Protein AF-A0A7V4UHW8-F1 (afdb_monomer)

Nearest PDB structures (foldseek):
  8j5q-assembly1_C  TM=9.272E-01  e=3.111E-02  Mycobacterium tuberculosis H37Rv
  8xfc-assembly1_C  TM=8.268E-01  e=5.027E-02  Mycobacterium tuberculosis H37Rv

pLDDT: mean 77.44, std 8.99, range [48.88, 89.88]

Sequence (72 aa):
QAILIEASLSFLGLGVQEPVAAWGLMLRGGAEYAESAPWVALYPGIAISLAVFGFNLFGDALRDWLDPKMKV

Solvent-accessible surface area (backbone atoms only — not comparable to full-atom values): 4060 Å² total; per-residue (Å²): 113,68,69,60,54,50,30,52,32,16,41,72,68,73,40,80,61,85,89,58,94,41,54,17,42,42,34,42,56,12,57,77,33,40,91,83,42,46,65,54,24,46,56,39,53,50,51,52,50,50,50,53,50,51,54,50,52,50,49,49,53,51,45,62,74,67,53,76,78,90,74,126

Secondary structure (DSSP, 8-state):
-HHHHHHHHHHTT-SPPTTS--HHHHHHHHHHTTTT-THHHHHHHHHHHHHHHHHHHHHHHHHHHH---S--

Mean predicted aligned error: 8.71 Å

Radius of gyration: 16.77 Å; Cα contacts (8 Å, |Δi|>4): 60; chains: 1; bounding box: 53×18×39 Å

Structure (mmCIF, N/CA/C/O backbone):
data_AF-A0A7V4UHW8-F1
#
_entry.id   AF-A0A7V4UHW8-F1
#
loop_
_atom_site.group_PDB
_atom_site.id
_atom_site.type_symbol
_atom_site.label_atom_id
_atom_site.label_alt_id
_atom_site.label_comp_id
_atom_site.label_asym_id
_atom_site.label_entity_id
_atom_site.label_seq_id
_atom_site.pdbx_PDB_ins_code
_atom_site.Cartn_x
_atom_site.Cartn_y
_atom_site.Cartn_z
_atom_site.occupancy
_atom_site.B_iso_or_equiv
_atom_site.auth_seq_id
_atom_site.auth_comp_id
_atom_site.auth_asym_id
_atom_site.auth_atom_id
_atom_site.pdbx_PDB_model_num
ATOM 1 N N . GLN A 1 1 ? 5.376 5.411 -10.601 1.00 60.72 1 GLN A N 1
ATOM 2 C CA . GLN A 1 1 ? 4.811 6.544 -9.823 1.00 60.72 1 GLN A CA 1
ATOM 3 C C . GLN A 1 1 ? 3.298 6.731 -9.984 1.00 60.72 1 GLN A C 1
ATOM 5 O O . GLN A 1 1 ? 2.679 7.172 -9.025 1.00 60.72 1 GLN A O 1
ATOM 10 N N . ALA A 1 2 ? 2.681 6.359 -11.115 1.00 76.31 2 ALA A N 1
ATOM 11 C CA . ALA A 1 2 ? 1.228 6.488 -11.314 1.00 76.31 2 ALA A CA 1
ATOM 12 C C . ALA A 1 2 ? 0.370 5.804 -10.224 1.00 76.31 2 ALA A C 1
ATOM 14 O O . ALA A 1 2 ? -0.621 6.376 -9.792 1.00 76.31 2 ALA A O 1
ATOM 15 N N . ILE A 1 3 ? 0.807 4.644 -9.717 1.00 74.31 3 ILE A N 1
ATOM 16 C CA . ILE A 1 3 ? 0.105 3.870 -8.672 1.00 74.31 3 ILE A CA 1
ATOM 17 C C . ILE A 1 3 ? -0.056 4.668 -7.367 1.00 74.31 3 ILE A C 1
ATOM 19 O O . ILE A 1 3 ? -1.123 4.666 -6.765 1.00 74.31 3 ILE A O 1
ATOM 23 N N . LEU A 1 4 ? 0.982 5.393 -6.935 1.00 79.38 4 LEU A N 1
ATOM 24 C CA . LEU A 1 4 ? 0.912 6.203 -5.711 1.00 79.38 4 LEU A CA 1
ATOM 25 C C . LEU A 1 4 ? 0.004 7.423 -5.886 1.00 79.38 4 LEU A C 1
ATOM 27 O O . LEU A 1 4 ? -0.696 7.810 -4.952 1.00 79.38 4 LEU A O 1
ATOM 31 N N . ILE A 1 5 ? 0.011 8.021 -7.079 1.00 82.38 5 ILE A N 1
ATOM 32 C CA . ILE A 1 5 ? -0.823 9.182 -7.405 1.00 82.38 5 ILE A CA 1
ATOM 33 C C . ILE A 1 5 ? -2.297 8.772 -7.447 1.00 82.38 5 ILE A C 1
ATOM 35 O O . ILE A 1 5 ? -3.126 9.440 -6.840 1.00 82.38 5 ILE A O 1
ATOM 39 N N . GLU A 1 6 ? -2.617 7.651 -8.093 1.00 82.12 6 GLU A N 1
ATOM 40 C CA . GLU A 1 6 ? -3.975 7.103 -8.141 1.00 82.12 6 GLU A CA 1
ATOM 41 C C . GLU A 1 6 ? -4.470 6.705 -6.744 1.00 82.12 6 GLU A C 1
ATOM 43 O O . GLU A 1 6 ? -5.553 7.126 -6.347 1.00 82.12 6 GLU A O 1
ATOM 48 N N . ALA A 1 7 ? -3.641 6.034 -5.937 1.00 78.94 7 ALA A N 1
ATOM 49 C CA . ALA A 1 7 ? -3.975 5.725 -4.548 1.00 78.94 7 ALA A CA 1
ATOM 50 C C . ALA A 1 7 ? -4.217 6.987 -3.696 1.00 78.94 7 ALA A C 1
ATOM 52 O O . ALA A 1 7 ? -5.157 7.015 -2.905 1.00 78.94 7 ALA A O 1
ATOM 53 N N . SER A 1 8 ? -3.415 8.043 -3.878 1.00 78.19 8 SER A N 1
ATOM 54 C CA . SER A 1 8 ? -3.571 9.317 -3.157 1.00 78.19 8 SER A CA 1
ATOM 55 C C . SER A 1 8 ? -4.844 10.059 -3.571 1.00 78.19 8 SER A C 1
ATOM 57 O O . SER 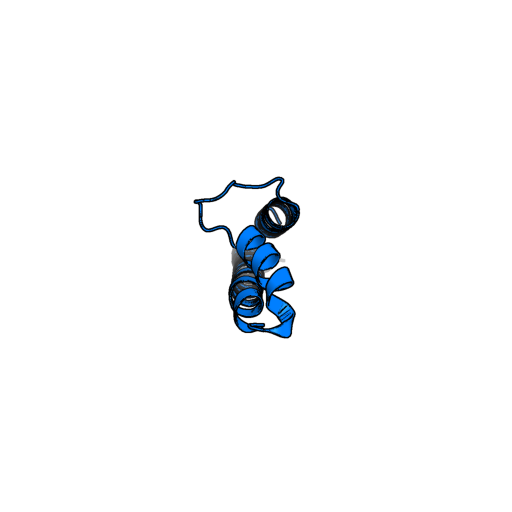A 1 8 ? -5.570 10.566 -2.721 1.00 78.19 8 SER A O 1
ATOM 59 N N . LEU A 1 9 ? -5.159 10.088 -4.869 1.00 80.50 9 LEU A N 1
ATOM 60 C CA . LEU A 1 9 ? -6.396 10.679 -5.386 1.00 80.50 9 LEU A CA 1
ATOM 61 C C . LEU A 1 9 ? -7.627 9.900 -4.912 1.00 80.50 9 LEU A C 1
ATOM 63 O O . LEU A 1 9 ? -8.589 10.506 -4.444 1.00 80.50 9 LEU A O 1
ATOM 67 N N . SER A 1 10 ? -7.580 8.568 -4.964 1.00 76.75 10 SER A N 1
ATOM 68 C CA . SER A 1 10 ? -8.622 7.685 -4.432 1.00 76.75 10 SER A CA 1
ATOM 69 C C . SER A 1 10 ? -8.795 7.872 -2.916 1.00 76.75 10 SER A C 1
ATOM 71 O O . SER A 1 10 ? -9.923 7.970 -2.441 1.00 76.75 10 SER A O 1
ATOM 73 N N . PHE A 1 11 ? -7.712 8.047 -2.152 1.00 77.00 11 PHE A N 1
ATOM 74 C CA . PHE A 1 11 ? -7.783 8.373 -0.721 1.00 77.00 11 PHE A CA 1
ATOM 75 C C . PHE A 1 11 ? -8.443 9.733 -0.448 1.00 77.00 11 PHE A C 1
ATOM 77 O O . PHE A 1 11 ? -9.241 9.862 0.476 1.00 77.00 11 PHE A O 1
ATOM 84 N N . LEU A 1 12 ? -8.172 10.739 -1.283 1.00 79.81 12 LEU A N 1
ATOM 85 C CA . LEU A 1 12 ? -8.825 12.052 -1.214 1.00 79.81 12 LEU A CA 1
ATOM 86 C C . LEU A 1 12 ? -10.268 12.045 -1.758 1.00 79.81 12 LEU A C 1
ATOM 88 O O . LEU A 1 12 ? -10.945 13.068 -1.706 1.00 79.81 12 LEU A O 1
ATOM 92 N N . GLY A 1 13 ? -10.754 10.913 -2.283 1.00 71.69 13 GLY A N 1
ATOM 93 C CA . GLY A 1 13 ? -12.085 10.796 -2.890 1.00 71.69 13 GLY A CA 1
ATOM 94 C C . GLY A 1 13 ? -12.210 11.417 -4.284 1.00 71.69 13 GLY A C 1
ATOM 95 O O . GLY A 1 13 ? -13.319 11.557 -4.787 1.00 71.69 13 GLY A O 1
ATOM 96 N N . LEU A 1 14 ? -11.087 11.785 -4.900 1.00 76.12 14 LEU A N 1
ATOM 97 C CA . LEU A 1 14 ? -10.989 12.323 -6.261 1.00 76.12 14 LEU A CA 1
ATOM 98 C C . LEU A 1 14 ? -10.643 11.238 -7.297 1.00 76.12 14 LEU A C 1
ATOM 100 O O . LEU A 1 14 ? -10.476 11.542 -8.476 1.00 76.12 14 LEU A O 1
ATOM 104 N N . GLY A 1 15 ? -10.476 9.993 -6.845 1.00 70.00 15 GLY A N 1
ATOM 105 C CA . GLY A 1 15 ? -10.245 8.820 -7.682 1.00 70.00 15 GLY A CA 1
ATOM 106 C C . GLY A 1 15 ? -11.545 8.137 -8.111 1.00 70.00 15 GLY A C 1
ATOM 107 O O . GLY A 1 15 ? -12.584 8.773 -8.283 1.00 70.00 15 GLY A O 1
ATOM 108 N N . VAL A 1 16 ? -11.490 6.821 -8.299 1.00 67.56 16 VAL A N 1
ATOM 109 C CA . VAL A 1 16 ? -12.668 6.022 -8.674 1.00 67.56 16 VAL A CA 1
ATOM 110 C C . VAL A 1 16 ? -13.726 6.035 -7.566 1.00 67.56 16 VAL A C 1
ATOM 112 O O . VAL A 1 16 ? -13.397 5.950 -6.387 1.00 67.56 16 VAL A O 1
ATOM 115 N N . GLN A 1 17 ? -15.002 6.158 -7.939 1.00 63.50 17 GLN A N 1
ATOM 116 C CA . GLN A 1 17 ? -16.106 6.155 -6.975 1.00 63.50 17 GLN A CA 1
ATOM 117 C C . GLN A 1 17 ? -16.502 4.723 -6.578 1.00 63.50 17 GLN A C 1
ATOM 119 O O . GLN A 1 17 ? -16.340 3.781 -7.362 1.00 63.50 17 GLN A O 1
ATOM 124 N N . GLU A 1 18 ? -17.045 4.560 -5.366 1.00 60.59 18 GLU A N 1
ATOM 125 C CA . GLU A 1 18 ? -17.778 3.345 -4.971 1.00 60.59 18 GLU A CA 1
ATOM 126 C C . GLU A 1 18 ? -18.793 2.986 -6.074 1.00 60.59 18 GLU A C 1
ATOM 128 O O . GLU A 1 18 ? -19.457 3.894 -6.582 1.00 60.59 18 GLU A O 1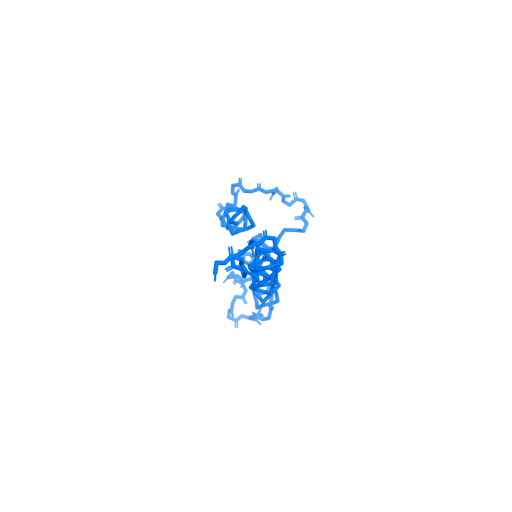
ATOM 133 N N . PRO A 1 19 ? -18.917 1.717 -6.520 1.00 65.44 19 PRO A N 1
ATOM 134 C CA . PRO A 1 19 ? -18.594 0.444 -5.857 1.00 65.44 19 PRO A CA 1
ATOM 135 C C . PRO A 1 19 ? -17.254 -0.194 -6.277 1.00 65.44 19 PRO A C 1
ATOM 137 O O . PRO A 1 19 ? -17.007 -1.367 -5.991 1.00 65.44 19 PRO A O 1
ATOM 140 N N . VAL A 1 20 ? -16.404 0.526 -7.015 1.00 70.88 20 VAL A N 1
ATOM 141 C CA . VAL A 1 20 ? -15.140 -0.034 -7.509 1.00 70.88 20 VAL A CA 1
ATOM 142 C C . VAL A 1 20 ? -14.157 -0.195 -6.350 1.00 70.88 20 VAL A C 1
ATOM 144 O O . VAL A 1 20 ? -13.819 0.769 -5.665 1.00 70.88 20 VAL A O 1
ATOM 147 N N . ALA A 1 21 ? -13.675 -1.422 -6.142 1.00 68.75 21 ALA A N 1
ATOM 148 C CA . ALA A 1 21 ? -12.676 -1.717 -5.124 1.00 68.75 21 ALA A CA 1
ATOM 149 C C . ALA A 1 21 ? -11.326 -1.093 -5.511 1.00 68.75 21 ALA A C 1
ATOM 151 O O . ALA A 1 21 ? -10.583 -1.643 -6.323 1.00 68.75 21 ALA A O 1
ATOM 152 N N . ALA A 1 22 ? -11.013 0.058 -4.918 1.00 79.31 22 ALA A N 1
ATOM 153 C CA . ALA A 1 22 ? -9.750 0.760 -5.112 1.00 79.31 22 ALA A CA 1
ATOM 154 C C . ALA A 1 22 ? -8.981 0.855 -3.799 1.00 79.31 22 ALA A C 1
ATOM 156 O O . ALA A 1 22 ? -9.534 1.244 -2.769 1.00 79.31 22 ALA A O 1
ATOM 157 N N . TRP A 1 23 ? -7.686 0.536 -3.831 1.00 80.44 23 TRP A N 1
ATOM 158 C CA . TRP A 1 23 ? -6.868 0.458 -2.618 1.00 80.44 23 TRP A CA 1
ATOM 159 C C . TRP A 1 23 ? -6.798 1.791 -1.859 1.00 80.44 23 TRP A C 1
ATOM 161 O O . TRP A 1 23 ? -6.833 1.787 -0.632 1.00 80.44 23 TRP A O 1
ATOM 171 N N . GLY A 1 24 ? -6.797 2.930 -2.562 1.00 79.12 24 GLY A N 1
ATOM 172 C CA . GLY A 1 24 ? -6.866 4.254 -1.929 1.00 79.12 24 GLY A CA 1
ATOM 173 C C . GLY A 1 24 ? -8.201 4.536 -1.226 1.00 79.12 24 GLY A C 1
ATOM 174 O O . GLY A 1 24 ? -8.210 5.111 -0.139 1.00 79.12 24 GLY A O 1
ATOM 175 N N . LEU A 1 25 ? -9.322 4.071 -1.790 1.00 77.00 25 LEU A N 1
ATOM 176 C CA . LEU A 1 25 ? -10.649 4.195 -1.172 1.00 77.00 25 LEU A CA 1
ATOM 177 C C . LEU A 1 25 ? -10.762 3.308 0.077 1.00 77.00 25 LEU A C 1
ATOM 179 O O . LEU A 1 25 ? -11.289 3.734 1.101 1.00 77.00 25 LEU A O 1
ATOM 183 N N . MET A 1 26 ? -10.204 2.094 0.013 1.00 81.06 26 MET A N 1
ATOM 184 C CA . MET A 1 26 ? -10.149 1.170 1.152 1.00 81.06 26 MET A CA 1
ATOM 185 C C . MET A 1 26 ? -9.297 1.725 2.300 1.00 81.06 26 MET A C 1
ATOM 187 O O . MET A 1 26 ? -9.652 1.549 3.459 1.00 81.06 26 MET A O 1
ATOM 191 N N . LEU A 1 27 ? -8.208 2.437 1.993 1.00 79.94 27 LEU A N 1
ATOM 192 C CA . LEU A 1 27 ? -7.414 3.170 2.984 1.00 79.94 27 LEU A CA 1
ATOM 193 C C . LEU A 1 27 ? -8.209 4.306 3.638 1.00 79.94 27 LEU A C 1
ATOM 195 O O . LEU A 1 27 ? -8.096 4.504 4.844 1.00 79.94 27 LEU A O 1
ATOM 199 N N . ARG A 1 28 ? -9.030 5.026 2.866 1.00 77.12 28 ARG A N 1
ATOM 200 C CA . ARG A 1 28 ? -9.890 6.100 3.381 1.00 77.12 28 ARG A CA 1
ATOM 201 C C . ARG A 1 28 ? -10.961 5.557 4.329 1.00 77.12 28 ARG A C 1
ATOM 203 O O . ARG A 1 28 ? -11.075 6.052 5.443 1.00 77.12 28 ARG A O 1
ATOM 210 N N . GLY A 1 29 ? -11.688 4.515 3.923 1.00 73.81 29 GLY A N 1
ATOM 211 C CA . GLY A 1 29 ? -12.663 3.849 4.795 1.00 73.81 29 GLY A CA 1
ATOM 212 C C . GLY A 1 29 ? -11.993 3.189 6.004 1.00 73.81 29 GLY A C 1
ATOM 213 O O . GLY A 1 29 ? -12.453 3.320 7.131 1.00 73.81 29 GLY A O 1
ATOM 214 N N . GLY A 1 30 ? -10.838 2.550 5.809 1.00 72.88 30 GLY A N 1
ATOM 215 C CA . GLY A 1 30 ? -10.050 1.965 6.892 1.00 72.88 30 GLY A CA 1
ATOM 216 C C . GLY A 1 30 ? -9.515 2.989 7.900 1.00 72.88 30 GLY A C 1
ATOM 217 O O . GLY A 1 30 ? -9.326 2.631 9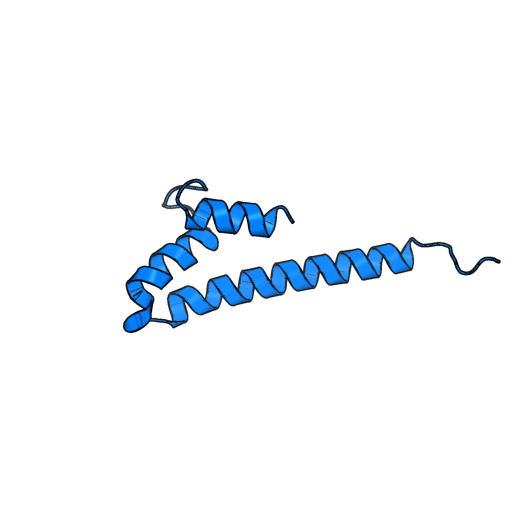.057 1.00 72.88 30 GLY A O 1
ATOM 218 N N . ALA A 1 31 ? -9.304 4.248 7.498 1.00 69.75 31 ALA A N 1
ATOM 219 C CA . ALA A 1 31 ? -8.926 5.328 8.409 1.00 69.75 31 ALA A CA 1
ATOM 220 C C . ALA A 1 31 ? -10.079 5.730 9.347 1.00 69.75 31 ALA A C 1
ATOM 222 O O . ALA A 1 31 ? -9.833 5.998 10.519 1.00 69.75 31 ALA A O 1
ATOM 223 N N . GLU A 1 32 ? -11.332 5.705 8.876 1.00 73.06 32 GLU A N 1
ATOM 224 C CA . GLU A 1 32 ? -12.517 5.892 9.733 1.00 73.06 32 GLU A CA 1
ATOM 225 C C . GLU A 1 32 ? -12.701 4.733 10.721 1.00 73.06 32 GLU A C 1
ATOM 227 O O . GLU A 1 32 ? -13.094 4.945 11.867 1.00 73.06 32 GLU A O 1
ATOM 232 N N . TYR A 1 33 ? -12.350 3.512 10.314 1.00 71.81 33 TYR A N 1
ATOM 233 C CA . TYR A 1 33 ? -12.365 2.333 11.182 1.00 71.81 33 TYR A CA 1
ATOM 234 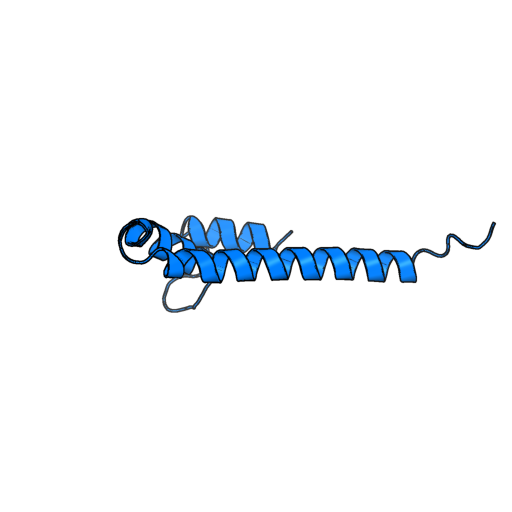C C . TYR A 1 33 ? -11.018 2.067 11.872 1.00 71.81 33 TYR A C 1
ATOM 236 O O . TYR A 1 33 ? -10.835 0.988 12.428 1.00 71.81 33 TYR A O 1
ATOM 244 N N . ALA A 1 34 ? -10.074 3.013 11.890 1.00 67.50 34 ALA A N 1
ATOM 245 C CA . ALA A 1 34 ? -8.715 2.758 12.376 1.00 67.50 34 ALA A CA 1
ATOM 246 C C . ALA A 1 34 ? -8.666 2.308 13.847 1.00 67.50 34 ALA A C 1
ATOM 248 O O . ALA A 1 34 ? -7.837 1.472 14.203 1.00 67.50 34 ALA A O 1
ATOM 249 N N . GLU A 1 35 ? -9.575 2.811 14.689 1.00 70.12 35 GLU A N 1
ATOM 250 C CA . GLU A 1 35 ? -9.662 2.421 16.103 1.00 70.12 35 GLU A CA 1
ATOM 251 C C . GLU A 1 35 ? -10.393 1.088 16.332 1.00 70.12 35 GLU A C 1
ATOM 253 O O . GLU A 1 35 ? -10.141 0.414 17.328 1.00 70.12 35 GLU A O 1
ATOM 258 N N . SER A 1 36 ? -11.285 0.682 15.422 1.00 77.00 36 SER A N 1
ATOM 259 C CA . SER A 1 36 ? -12.127 -0.517 15.588 1.00 77.00 36 SER A CA 1
ATOM 260 C C . SER A 1 36 ? -11.654 -1.723 14.772 1.00 77.00 36 SER A C 1
ATOM 262 O O . SER A 1 36 ? -11.821 -2.865 15.197 1.00 77.00 36 SER A O 1
ATOM 264 N N . ALA A 1 37 ? -11.058 -1.481 13.607 1.00 78.44 37 ALA A N 1
ATOM 265 C CA . ALA A 1 37 ? -10.649 -2.483 12.632 1.00 78.44 37 ALA A CA 1
ATOM 266 C C . ALA A 1 37 ? -9.412 -2.020 11.824 1.00 78.44 37 ALA A C 1
ATOM 268 O O . ALA A 1 37 ? -9.480 -1.863 10.601 1.00 78.44 37 ALA A O 1
ATOM 269 N N . PRO A 1 38 ? -8.241 -1.845 12.468 1.00 74.75 38 PRO A N 1
ATOM 270 C CA . PRO A 1 38 ? -7.024 -1.334 11.821 1.00 74.75 38 PRO A CA 1
ATOM 271 C C . PRO A 1 38 ? -6.526 -2.202 10.652 1.00 74.75 38 PRO A C 1
ATOM 273 O O . PRO A 1 38 ? -5.839 -1.719 9.750 1.00 74.75 38 PRO A O 1
ATOM 276 N N . TRP A 1 39 ? -6.899 -3.485 10.618 1.00 81.50 39 TRP A N 1
ATOM 277 C CA . TRP A 1 39 ? -6.576 -4.387 9.510 1.00 81.50 39 TRP A CA 1
ATOM 278 C C . TRP A 1 39 ? -7.162 -3.924 8.169 1.00 81.50 39 TRP A C 1
ATOM 280 O O . TRP A 1 39 ? -6.558 -4.185 7.130 1.00 81.50 39 TRP A O 1
ATOM 290 N N . VAL A 1 40 ? -8.289 -3.205 8.173 1.00 76.38 40 VAL A N 1
ATOM 291 C CA . VAL A 1 40 ? -8.958 -2.721 6.952 1.00 76.38 40 VAL A CA 1
ATOM 292 C C . VAL A 1 40 ? -8.085 -1.716 6.191 1.00 76.38 40 VAL A C 1
ATOM 294 O O . VAL A 1 40 ? -8.074 -1.734 4.963 1.00 76.38 40 VAL A O 1
ATOM 297 N N . ALA A 1 41 ? -7.293 -0.902 6.896 1.00 77.31 41 ALA A N 1
ATOM 298 C CA . ALA A 1 41 ? -6.321 0.011 6.288 1.00 77.31 41 ALA A CA 1
ATOM 299 C C . ALA A 1 41 ? -4.965 -0.661 5.998 1.00 77.31 41 ALA A C 1
ATOM 301 O O . ALA A 1 41 ? -4.272 -0.296 5.046 1.00 77.31 41 ALA A O 1
ATOM 302 N N . LEU A 1 42 ? -4.578 -1.659 6.801 1.00 82.56 42 LEU A N 1
ATOM 303 C CA . LEU A 1 42 ? -3.260 -2.292 6.716 1.00 82.56 42 LEU A CA 1
ATOM 304 C C . LEU A 1 42 ? -3.074 -3.109 5.428 1.00 82.56 42 LEU A C 1
ATOM 306 O O . LEU A 1 42 ? -2.044 -2.992 4.766 1.00 82.56 42 LEU A O 1
ATOM 310 N N . TYR A 1 43 ? -4.071 -3.912 5.046 1.00 84.44 43 TYR A N 1
ATOM 311 C CA . TYR A 1 43 ? -4.011 -4.737 3.834 1.00 84.44 43 TYR A CA 1
ATOM 312 C C . TYR A 1 43 ? -3.791 -3.927 2.543 1.00 84.44 43 TYR A C 1
ATOM 314 O O . TYR A 1 43 ? -2.841 -4.239 1.818 1.00 84.44 43 TYR A O 1
ATOM 322 N N . PRO A 1 44 ? -4.591 -2.884 2.234 1.00 84.12 44 PRO A N 1
ATOM 323 C CA . PRO A 1 44 ? -4.359 -2.076 1.038 1.00 84.12 44 PRO A CA 1
ATOM 324 C C . PRO A 1 44 ? -3.035 -1.300 1.109 1.00 84.12 44 PRO A C 1
ATOM 326 O O . PRO A 1 44 ? -2.360 -1.169 0.090 1.00 84.12 44 PRO A O 1
ATOM 329 N N . GLY A 1 45 ? -2.598 -0.862 2.297 1.00 82.88 45 GLY A N 1
ATOM 330 C CA . GLY A 1 45 ? -1.294 -0.215 2.475 1.00 82.88 45 GLY A CA 1
ATOM 331 C C . GLY A 1 45 ? -0.110 -1.130 2.140 1.00 82.88 45 GLY A C 1
ATOM 332 O O . GLY A 1 45 ? 0.811 -0.726 1.422 1.00 82.88 45 GLY A O 1
ATOM 333 N N . ILE A 1 46 ? -0.148 -2.386 2.597 1.00 88.06 46 ILE A N 1
ATOM 334 C CA . ILE A 1 46 ? 0.878 -3.391 2.276 1.00 88.06 46 ILE A CA 1
ATOM 335 C C . ILE A 1 46 ? 0.830 -3.752 0.788 1.00 88.06 46 ILE A C 1
ATOM 337 O O . ILE A 1 46 ? 1.880 -3.836 0.154 1.00 88.06 46 ILE A O 1
ATOM 341 N N . ALA A 1 47 ? -0.362 -3.915 0.209 1.00 87.00 47 ALA A N 1
ATOM 342 C CA . ALA A 1 47 ? -0.519 -4.219 -1.212 1.00 87.00 47 ALA A CA 1
ATOM 343 C C . ALA A 1 47 ? 0.087 -3.123 -2.107 1.00 87.00 47 ALA A C 1
ATOM 345 O O . ALA A 1 47 ? 0.866 -3.433 -3.009 1.00 87.00 47 ALA A O 1
ATOM 346 N N . ILE A 1 48 ? -0.191 -1.845 -1.814 1.00 86.62 48 ILE A N 1
ATOM 347 C CA . ILE A 1 48 ? 0.415 -0.708 -2.526 1.00 86.62 48 ILE A CA 1
ATOM 348 C C . ILE A 1 48 ? 1.936 -0.724 -2.356 1.00 86.62 48 ILE A C 1
ATOM 350 O O . ILE A 1 48 ? 2.664 -0.574 -3.337 1.00 86.62 48 ILE A O 1
ATOM 354 N N . SER A 1 49 ? 2.423 -0.935 -1.131 1.00 87.38 49 SER A N 1
ATOM 355 C CA . SER A 1 49 ? 3.860 -0.956 -0.832 1.00 87.38 49 SER A CA 1
ATOM 356 C C . SER A 1 49 ? 4.587 -2.056 -1.608 1.00 87.38 49 SER A C 1
ATOM 358 O O . SER A 1 49 ? 5.612 -1.791 -2.232 1.00 87.38 49 SER A O 1
ATOM 360 N N . LEU A 1 50 ? 4.030 -3.270 -1.635 1.00 89.88 50 LEU A N 1
ATOM 361 C CA . LEU A 1 50 ? 4.572 -4.397 -2.393 1.00 89.88 50 LEU A CA 1
ATOM 362 C C . LEU A 1 50 ? 4.508 -4.166 -3.899 1.00 89.88 50 LEU A C 1
ATOM 364 O O . LEU A 1 50 ? 5.472 -4.476 -4.591 1.00 89.88 50 LEU A O 1
ATOM 368 N N . ALA A 1 51 ? 3.414 -3.601 -4.413 1.00 88.00 51 ALA A N 1
ATOM 369 C CA . ALA A 1 51 ? 3.303 -3.272 -5.828 1.00 88.00 51 ALA A CA 1
ATOM 370 C C . ALA A 1 51 ? 4.374 -2.252 -6.230 1.00 88.00 51 ALA A C 1
ATOM 372 O O . ALA A 1 51 ? 5.121 -2.480 -7.176 1.00 88.00 51 ALA A O 1
ATOM 373 N N . VAL A 1 52 ? 4.508 -1.154 -5.481 1.00 87.81 52 VAL A N 1
ATOM 374 C CA . VAL A 1 52 ? 5.521 -0.123 -5.745 1.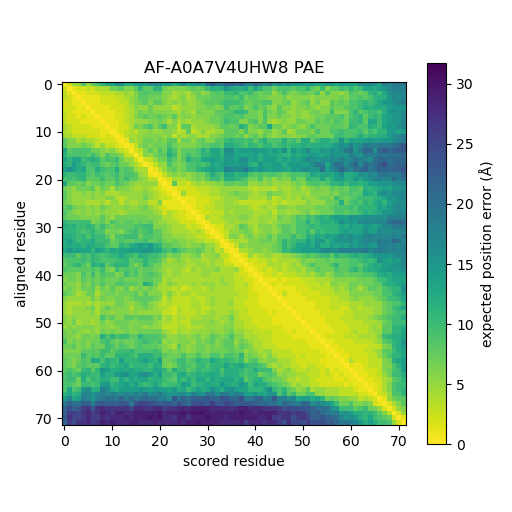00 87.81 52 VAL A CA 1
ATOM 375 C C . VAL A 1 52 ? 6.930 -0.699 -5.642 1.00 87.81 52 VAL A C 1
ATOM 377 O O . VAL A 1 52 ? 7.744 -0.456 -6.527 1.00 87.81 52 VAL A O 1
ATOM 380 N N . PHE A 1 53 ? 7.214 -1.488 -4.606 1.00 88.94 53 PHE A N 1
ATOM 381 C CA . PHE A 1 53 ? 8.514 -2.127 -4.429 1.00 88.94 53 PHE A CA 1
ATOM 382 C C . PHE A 1 53 ? 8.828 -3.114 -5.558 1.00 88.94 53 PHE A C 1
ATOM 384 O O . PHE A 1 53 ? 9.908 -3.056 -6.135 1.00 88.94 53 PHE A O 1
ATOM 391 N N . GLY A 1 54 ? 7.872 -3.968 -5.925 1.00 88.81 54 GLY A N 1
ATOM 392 C CA . GLY A 1 54 ? 8.013 -4.935 -7.008 1.00 88.81 54 GLY A CA 1
ATOM 393 C C . GLY A 1 54 ? 8.221 -4.265 -8.362 1.00 88.81 54 GLY A C 1
ATOM 394 O O . GLY A 1 54 ? 9.124 -4.653 -9.092 1.00 88.81 54 GLY A O 1
ATOM 395 N N . PHE A 1 55 ? 7.452 -3.221 -8.682 1.00 87.56 55 PHE A N 1
ATOM 396 C CA . PHE A 1 55 ? 7.638 -2.466 -9.923 1.00 87.56 55 PHE A CA 1
ATOM 397 C C . PHE A 1 55 ? 8.945 -1.668 -9.943 1.00 87.56 55 PHE A C 1
ATOM 399 O O . PHE A 1 55 ? 9.570 -1.591 -10.998 1.00 87.56 55 PHE A O 1
ATOM 406 N N . ASN A 1 56 ? 9.376 -1.102 -8.811 1.00 86.75 56 ASN A N 1
ATOM 407 C CA . ASN A 1 56 ? 10.677 -0.435 -8.716 1.00 86.75 56 ASN A CA 1
ATOM 408 C C . ASN A 1 56 ? 11.817 -1.436 -8.925 1.00 86.75 56 ASN A C 1
ATOM 410 O O . ASN A 1 56 ? 12.659 -1.214 -9.785 1.00 86.75 56 ASN A O 1
ATOM 414 N N . LEU A 1 57 ? 11.799 -2.568 -8.215 1.00 88.31 57 LEU A N 1
ATOM 415 C CA . LEU A 1 57 ? 12.832 -3.596 -8.333 1.00 88.31 57 LEU A CA 1
ATOM 416 C C . LEU A 1 57 ? 12.840 -4.241 -9.723 1.00 88.31 57 LEU A C 1
ATOM 418 O O . LEU A 1 57 ? 13.900 -4.499 -10.276 1.00 88.31 57 LEU A O 1
ATOM 422 N N . PHE A 1 58 ? 11.665 -4.480 -10.306 1.00 89.44 58 PHE A N 1
ATOM 423 C CA . PHE A 1 58 ? 11.544 -4.976 -11.673 1.00 89.44 58 PHE A CA 1
ATOM 424 C C . PHE A 1 58 ? 12.091 -3.969 -12.688 1.00 89.44 58 PHE A C 1
ATOM 426 O O . PHE A 1 58 ? 12.795 -4.363 -13.611 1.00 89.44 58 PHE A O 1
ATOM 433 N N . GLY A 1 59 ? 11.794 -2.679 -12.516 1.00 85.94 59 GLY A N 1
ATOM 434 C CA . GLY A 1 59 ? 12.330 -1.614 -13.358 1.00 85.94 59 GLY A CA 1
ATOM 435 C C . GLY A 1 59 ? 13.850 -1.506 -13.262 1.00 85.94 59 GLY A C 1
ATOM 436 O O . GLY A 1 59 ? 14.506 -1.401 -14.295 1.00 85.94 59 GLY A O 1
ATOM 437 N N . ASP A 1 60 ? 14.402 -1.600 -12.054 1.00 86.56 60 ASP A N 1
ATOM 438 C CA . ASP A 1 60 ? 15.848 -1.597 -11.822 1.00 86.56 60 ASP A CA 1
ATOM 439 C C . ASP A 1 60 ? 16.513 -2.856 -12.393 1.00 86.56 60 ASP A C 1
ATO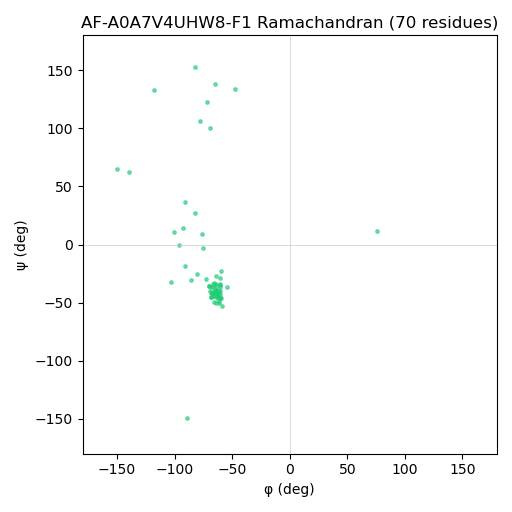M 441 O O . ASP A 1 60 ? 17.490 -2.746 -13.121 1.00 86.56 60 ASP A O 1
ATOM 445 N N . ALA A 1 61 ? 15.943 -4.046 -12.185 1.00 84.44 61 ALA A N 1
ATOM 446 C CA . ALA A 1 61 ? 16.465 -5.285 -12.762 1.00 84.44 61 ALA A CA 1
ATOM 447 C C . ALA A 1 61 ? 16.402 -5.285 -14.298 1.00 84.44 61 ALA A C 1
ATOM 449 O O . ALA A 1 61 ? 17.335 -5.727 -14.964 1.00 84.44 61 ALA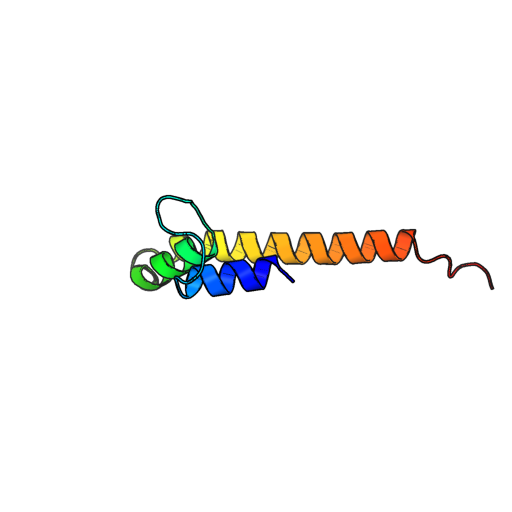 A O 1
ATOM 450 N N . LEU A 1 62 ? 15.312 -4.770 -14.876 1.00 86.62 62 LEU A N 1
ATOM 451 C CA . LEU A 1 62 ? 15.162 -4.608 -16.319 1.00 86.62 62 LEU A CA 1
ATOM 452 C C . LEU A 1 62 ? 16.166 -3.585 -16.863 1.00 86.62 62 LEU A C 1
ATOM 454 O O . LEU A 1 62 ? 16.758 -3.814 -17.915 1.00 86.62 62 LEU A O 1
ATOM 458 N N . ARG A 1 63 ? 16.378 -2.478 -16.141 1.00 85.12 63 ARG A N 1
ATOM 459 C CA . ARG A 1 63 ? 17.390 -1.471 -16.461 1.00 85.12 63 ARG A CA 1
ATOM 460 C C . ARG A 1 63 ? 18.785 -2.077 -16.430 1.00 85.12 63 ARG A C 1
ATOM 462 O O . ARG A 1 63 ? 19.498 -1.897 -17.403 1.00 85.12 63 ARG A O 1
ATOM 469 N N . ASP A 1 64 ? 19.144 -2.813 -15.387 1.00 83.38 64 ASP A N 1
ATOM 470 C CA . ASP A 1 64 ? 20.447 -3.472 -15.263 1.00 83.38 64 ASP A CA 1
ATOM 471 C C . ASP A 1 64 ? 20.681 -4.480 -16.396 1.00 83.38 64 ASP A C 1
ATOM 473 O O . ASP A 1 64 ? 21.789 -4.590 -16.915 1.00 83.38 64 ASP A O 1
ATOM 477 N N . TRP A 1 65 ? 19.632 -5.185 -16.829 1.00 81.44 65 TRP A N 1
ATOM 478 C CA . TRP A 1 65 ? 19.708 -6.119 -17.955 1.00 81.44 65 TRP A CA 1
ATOM 479 C C . TRP A 1 65 ? 19.835 -5.418 -19.317 1.00 81.44 65 TRP A C 1
ATOM 481 O O . TRP A 1 65 ? 20.425 -5.967 -20.248 1.00 81.44 65 TRP A O 1
ATOM 491 N N . LEU A 1 66 ? 19.274 -4.212 -19.445 1.00 80.38 66 LEU A N 1
ATOM 492 C CA . LE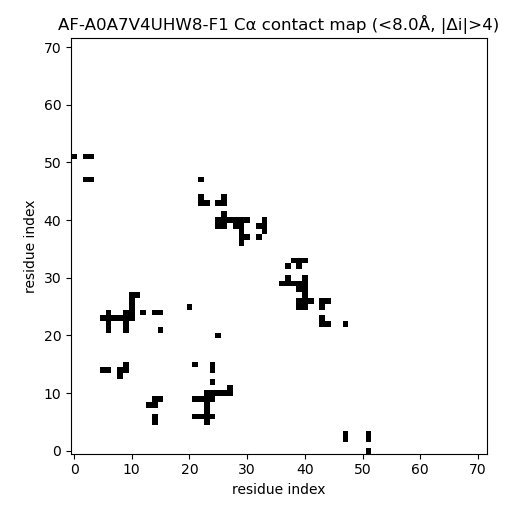U A 1 66 ? 19.315 -3.387 -20.656 1.00 80.38 66 LEU A CA 1
ATOM 493 C C . LEU A 1 66 ? 20.513 -2.428 -20.704 1.00 80.38 66 LEU A C 1
ATOM 495 O O . LEU A 1 66 ? 20.811 -1.935 -21.790 1.00 80.38 66 LEU A O 1
ATOM 499 N N . ASP A 1 67 ? 21.176 -2.134 -19.579 1.00 75.62 67 ASP A N 1
ATOM 500 C CA . ASP A 1 67 ? 22.308 -1.205 -19.502 1.00 75.62 67 ASP A CA 1
ATOM 501 C C . ASP A 1 67 ? 23.584 -1.909 -20.019 1.00 75.62 67 ASP A C 1
ATOM 503 O O . ASP A 1 67 ? 24.151 -2.772 -19.344 1.00 75.62 67 ASP A O 1
ATOM 507 N N . PRO A 1 68 ? 24.087 -1.582 -21.227 1.00 66.06 68 PRO A N 1
ATOM 508 C CA . PRO A 1 68 ? 25.156 -2.329 -21.889 1.00 66.06 68 PRO A CA 1
ATOM 509 C C . PRO A 1 68 ? 26.554 -1.924 -21.387 1.00 66.06 68 PRO A C 1
ATOM 511 O O . PRO A 1 68 ? 27.544 -2.027 -22.113 1.00 66.06 68 PRO A O 1
ATOM 514 N N . LYS A 1 69 ? 26.668 -1.442 -20.146 1.00 61.88 69 LYS A N 1
ATOM 515 C CA . LYS A 1 69 ? 27.889 -0.819 -19.613 1.00 61.88 69 LYS A CA 1
ATOM 516 C C . LYS A 1 69 ? 29.025 -1.773 -19.232 1.00 61.88 69 LYS A C 1
ATOM 518 O O . LYS A 1 69 ? 30.049 -1.309 -18.747 1.00 61.88 69 LYS A O 1
ATOM 523 N N . MET A 1 70 ? 28.935 -3.064 -19.556 1.00 58.44 70 MET A N 1
ATOM 524 C CA . MET A 1 70 ? 30.088 -3.983 -19.523 1.00 58.44 70 MET A CA 1
ATOM 525 C C . MET A 1 70 ? 30.847 -4.065 -20.857 1.00 58.44 70 MET A C 1
ATOM 527 O O . MET A 1 70 ? 31.320 -5.131 -21.253 1.00 58.44 70 MET A O 1
ATOM 531 N N . LYS A 1 71 ? 30.969 -2.951 -21.583 1.00 53.19 71 LYS A N 1
ATOM 532 C CA . LYS A 1 71 ? 31.824 -2.904 -22.774 1.00 53.19 71 LYS A CA 1
ATOM 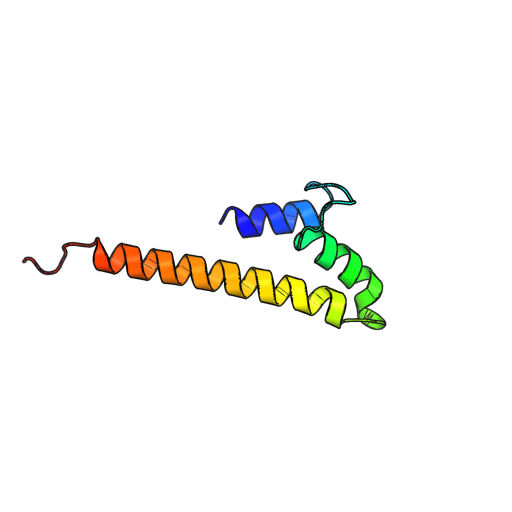533 C C . LYS A 1 71 ? 32.607 -1.599 -22.870 1.00 53.19 71 LYS A C 1
ATOM 535 O O . LYS A 1 71 ? 32.428 -0.843 -23.819 1.00 53.19 71 LYS A O 1
ATOM 540 N N . VAL A 1 72 ? 33.473 -1.360 -21.883 1.00 48.88 72 VAL A N 1
ATOM 541 C CA . VAL A 1 72 ? 34.714 -0.582 -22.041 1.00 48.88 72 VAL A CA 1
ATOM 542 C C . VAL A 1 72 ? 35.812 -1.272 -21.247 1.00 48.88 72 VAL A C 1
ATOM 544 O O . VAL A 1 72 ? 35.529 -1.625 -20.082 1.00 48.88 72 VAL A O 1
#

Foldseek 3Di:
DVLVVLLCCLLVVNHDDPPDDDLSVQLNVCVVCCVPCVVSNVVSVVVSVCVVVVVVVVVVVVCVVVVPPPPD